Protein AF-A0A1B6GBQ6-F1 (afdb_monomer_lite)

Organism: NCBI:txid1464854

Radius of gyration: 19.2 Å; chains: 1; bounding box: 41×20×48 Å

Sequence (101 aa):
AGKQKPNLGKYLDPPDWTEILNHFRGSELQNYFTKILEENLKALIKPQYVDQIAGAVKGTVRESLEKKAEREDAQKFYDILELNHIMDREISALSGGESQL

InterPro domains:
  IPR013283 RLI1 [PR01868] (17-33)
  IPR013283 RLI1 [PR01868] (33-59)
  IPR013283 RLI1 [PTHR19248] (1-100)
  IPR027417 P-loop containing nucleoside triphosphate hydrolase [G3DSA:3.40.50.300] (1-101)

pLDDT: mean 76.39, std 9.7, range [53.25, 88.75]

Foldseek 3Di:
DPPDDDQVPDPPDRDDLVVVLVVQPPHPVNVVSVCVVVDVPPDDDDDPDLPVCLVVDWAFQQVVQVVVDPDPCVVVVCVVVVVVVRRRPISNPDDPVSSVD

Structure (mmCIF, N/CA/C/O backbone):
data_AF-A0A1B6GBQ6-F1
#
_entry.id   AF-A0A1B6GBQ6-F1
#
loop_
_atom_site.group_PDB
_atom_site.id
_atom_site.type_symbol
_atom_site.label_atom_id
_atom_site.label_alt_id
_atom_site.label_comp_id
_atom_site.label_asym_id
_atom_site.label_entity_id
_atom_site.label_seq_id
_atom_site.pdbx_PDB_ins_code
_atom_site.Cartn_x
_atom_site.Cartn_y
_atom_site.Cartn_z
_atom_site.occupancy
_atom_site.B_iso_or_equiv
_atom_site.auth_seq_id
_atom_site.auth_comp_id
_atom_site.auth_asym_id
_atom_site.auth_atom_id
_atom_site.pdbx_PDB_model_num
ATOM 1 N N . ALA A 1 1 ? 5.423 0.584 -6.604 1.00 53.56 1 ALA A N 1
ATOM 2 C CA . ALA A 1 1 ? 5.044 -0.710 -5.995 1.00 53.56 1 ALA A CA 1
ATOM 3 C C . ALA A 1 1 ? 5.432 -1.954 -6.796 1.00 53.56 1 ALA A C 1
ATOM 5 O O . ALA A 1 1 ? 5.093 -3.038 -6.347 1.00 53.56 1 ALA A O 1
ATOM 6 N N . GLY A 1 2 ? 6.056 -1.855 -7.978 1.00 56.91 2 GLY A N 1
ATOM 7 C CA . GLY A 1 2 ? 6.495 -3.038 -8.742 1.00 56.91 2 GLY A CA 1
ATOM 8 C C . GLY A 1 2 ? 5.393 -4.019 -9.193 1.00 56.91 2 GLY A C 1
ATOM 9 O O . GLY A 1 2 ? 5.689 -4.954 -9.921 1.00 56.91 2 GLY A O 1
ATOM 10 N N . LYS A 1 3 ? 4.123 -3.811 -8.804 1.00 58.59 3 LYS A N 1
ATOM 11 C CA . LYS A 1 3 ? 2.995 -4.729 -9.053 1.00 58.59 3 LYS A CA 1
ATOM 12 C C . LYS A 1 3 ? 2.584 -4.823 -10.520 1.00 58.59 3 LYS A C 1
ATOM 14 O O . LYS A 1 3 ? 1.956 -5.799 -10.909 1.00 58.59 3 LYS A O 1
ATOM 19 N N . GLN A 1 4 ? 2.911 -3.812 -11.318 1.00 62.97 4 GLN A N 1
ATOM 20 C CA . GLN A 1 4 ? 2.717 -3.828 -12.759 1.00 62.97 4 GLN A CA 1
ATOM 21 C C . GLN A 1 4 ? 3.982 -3.319 -13.431 1.00 62.97 4 GLN A C 1
ATOM 23 O O . GLN A 1 4 ? 4.526 -2.273 -13.074 1.00 62.97 4 GLN A O 1
ATOM 28 N N . LYS A 1 5 ? 4.452 -4.115 -14.383 1.00 77.19 5 LYS A N 1
ATOM 29 C CA . LYS A 1 5 ? 5.653 -3.873 -15.166 1.00 77.19 5 LYS A CA 1
ATOM 30 C C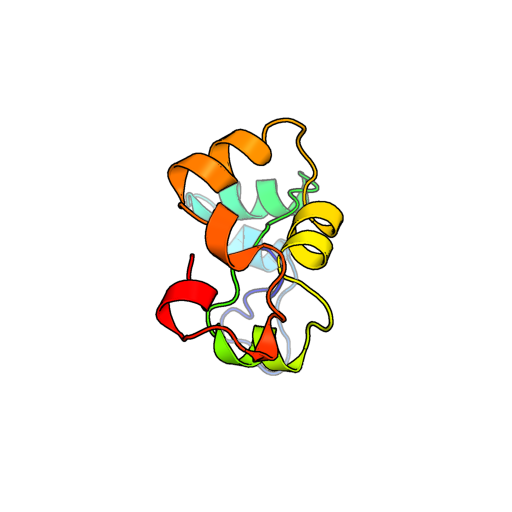 . LYS A 1 5 ? 5.285 -3.029 -16.391 1.00 77.19 5 LYS A C 1
ATOM 32 O O . LYS A 1 5 ? 4.308 -3.372 -17.062 1.00 77.19 5 LYS A O 1
ATOM 37 N N . PRO A 1 6 ? 6.014 -1.939 -16.692 1.00 80.50 6 PRO A N 1
ATOM 38 C CA . PRO A 1 6 ? 5.721 -1.126 -17.864 1.00 80.50 6 PRO A CA 1
ATOM 39 C C . PRO A 1 6 ? 5.955 -1.942 -19.137 1.00 80.50 6 PRO A C 1
ATOM 41 O O . PRO A 1 6 ? 6.979 -2.601 -19.285 1.00 80.50 6 PRO A O 1
ATOM 44 N N . ASN A 1 7 ? 5.004 -1.887 -20.065 1.00 82.19 7 ASN A N 1
ATOM 45 C CA . ASN A 1 7 ? 5.076 -2.619 -21.331 1.00 82.19 7 ASN A CA 1
ATOM 46 C C . ASN A 1 7 ? 5.737 -1.814 -22.467 1.00 82.19 7 ASN A C 1
ATOM 48 O O . ASN A 1 7 ? 5.871 -2.327 -23.572 1.00 82.19 7 ASN A O 1
ATOM 52 N N . LEU A 1 8 ? 6.121 -0.552 -22.220 1.00 83.00 8 LEU A N 1
ATOM 53 C CA . LEU A 1 8 ? 6.728 0.368 -23.197 1.00 83.00 8 LEU A CA 1
ATOM 54 C C . LEU A 1 8 ? 5.940 0.489 -24.521 1.00 83.00 8 LEU A C 1
ATOM 56 O O . LEU A 1 8 ? 6.525 0.709 -25.578 1.00 83.00 8 LEU A O 1
ATOM 60 N N . GLY A 1 9 ? 4.615 0.304 -24.483 1.00 80.75 9 GLY A N 1
ATOM 61 C CA . GLY A 1 9 ? 3.768 0.314 -25.683 1.00 80.75 9 GLY A CA 1
ATOM 62 C C . GLY A 1 9 ? 3.873 -0.940 -26.564 1.00 80.75 9 GLY A C 1
ATOM 63 O O . GLY A 1 9 ? 3.249 -0.987 -27.623 1.00 80.75 9 GLY A O 1
ATOM 64 N N . LYS A 1 10 ? 4.611 -1.977 -26.141 1.00 81.62 10 LYS A N 1
ATOM 65 C CA . LYS A 1 10 ? 4.639 -3.288 -26.801 1.00 81.62 10 LYS A CA 1
ATOM 66 C C . LYS A 1 10 ? 3.529 -4.181 -26.231 1.00 81.62 10 LYS A C 1
ATOM 68 O O . LYS A 1 10 ? 3.601 -4.631 -25.089 1.00 81.62 10 LYS A O 1
ATOM 73 N N . TYR A 1 11 ? 2.484 -4.422 -27.023 1.00 75.50 11 TYR A N 1
ATOM 74 C CA . TYR A 1 11 ? 1.316 -5.214 -26.601 1.00 75.50 11 TYR A CA 1
ATOM 75 C C . TYR A 1 11 ? 1.453 -6.713 -26.889 1.00 75.50 11 TYR A C 1
ATOM 77 O O . TYR A 1 11 ? 0.952 -7.527 -26.121 1.00 75.50 11 TYR A O 1
ATOM 85 N N . LEU A 1 12 ? 2.114 -7.065 -27.995 1.00 80.56 12 LEU A N 1
ATOM 86 C CA . LEU A 1 12 ? 2.289 -8.453 -28.438 1.00 80.56 12 LEU A CA 1
ATOM 87 C C . LEU A 1 12 ? 3.499 -9.131 -27.787 1.00 80.56 12 LEU A C 1
ATOM 89 O O . LEU A 1 12 ? 3.480 -10.340 -27.590 1.00 80.56 12 LEU A O 1
ATOM 93 N N . ASP A 1 13 ? 4.522 -8.346 -27.450 1.00 83.62 13 ASP A N 1
ATOM 94 C CA . ASP A 1 13 ? 5.780 -8.829 -26.880 1.00 83.62 13 ASP A CA 1
ATOM 95 C C . ASP A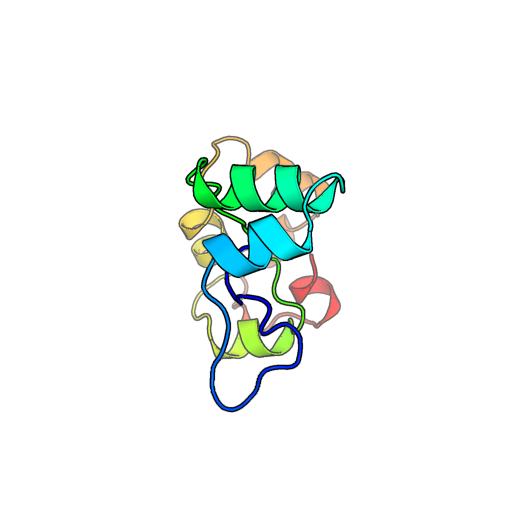 1 13 ? 6.291 -7.846 -25.810 1.00 83.62 13 ASP A C 1
ATOM 97 O O . ASP A 1 13 ? 7.042 -6.912 -26.114 1.00 83.62 13 ASP A O 1
ATOM 101 N N . PRO A 1 14 ? 5.781 -7.938 -24.569 1.00 82.44 14 PRO A N 1
ATOM 102 C CA . PRO A 1 14 ? 6.139 -7.005 -23.513 1.00 82.44 14 PRO A CA 1
ATOM 103 C C . PRO A 1 14 ? 7.611 -7.184 -23.082 1.00 82.44 14 PRO A C 1
ATOM 105 O O . PRO A 1 14 ? 8.035 -8.303 -22.790 1.00 82.44 14 PRO A O 1
ATOM 108 N N . PRO A 1 15 ? 8.375 -6.083 -22.955 1.00 83.75 15 PRO A N 1
ATOM 109 C CA . PRO A 1 15 ? 9.818 -6.091 -22.694 1.00 83.75 15 PRO A CA 1
ATOM 110 C C . PRO A 1 15 ? 10.148 -6.711 -21.337 1.00 83.75 15 PRO A C 1
ATOM 112 O O . PRO A 1 15 ? 9.332 -6.627 -20.422 1.00 83.75 15 PRO A O 1
ATOM 115 N N . ASP A 1 16 ? 11.336 -7.294 -21.157 1.00 85.38 16 ASP A N 1
ATOM 116 C CA . ASP A 1 16 ? 11.842 -7.746 -19.854 1.00 85.38 16 ASP A CA 1
ATOM 117 C C . ASP A 1 16 ? 12.336 -6.577 -18.965 1.00 85.38 16 ASP A C 1
ATOM 119 O O . ASP A 1 16 ? 12.339 -5.415 -19.371 1.00 85.38 16 ASP A O 1
ATOM 123 N N . TRP A 1 17 ? 12.697 -6.849 -17.704 1.00 82.56 17 TRP A N 1
ATOM 124 C CA . TRP A 1 17 ? 13.228 -5.794 -16.825 1.00 82.56 17 TRP A CA 1
ATOM 125 C C . TRP A 1 17 ? 14.553 -5.222 -17.339 1.00 82.56 17 TRP A C 1
ATOM 127 O O . TRP A 1 17 ? 14.803 -4.032 -17.162 1.00 82.56 17 TRP A O 1
ATOM 137 N N . THR A 1 18 ? 15.359 -6.031 -18.026 1.00 84.56 18 THR A N 1
ATOM 138 C CA . THR A 1 18 ? 16.616 -5.611 -18.650 1.00 84.56 18 THR A CA 1
ATOM 139 C C . THR A 1 18 ? 16.369 -4.558 -19.730 1.00 84.56 18 THR A C 1
ATOM 141 O O . THR A 1 18 ? 17.005 -3.505 -19.737 1.00 84.56 18 THR A O 1
ATOM 1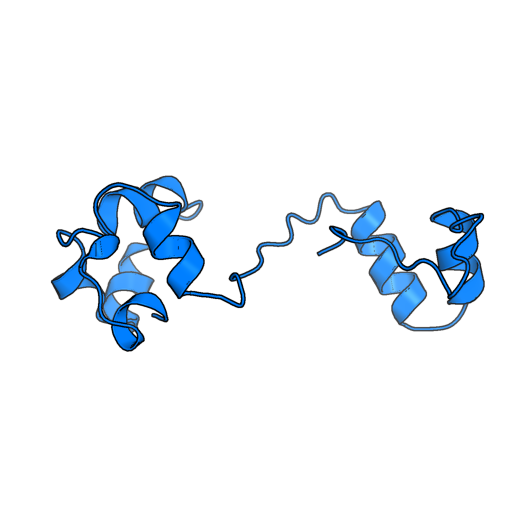44 N N . GLU A 1 19 ? 15.403 -4.800 -20.616 1.00 84.38 19 GLU A N 1
ATOM 145 C CA . GLU A 1 19 ? 14.962 -3.880 -21.661 1.00 84.38 19 GLU A CA 1
ATOM 146 C C . GLU A 1 19 ? 14.373 -2.595 -21.078 1.00 84.38 19 GLU A C 1
ATOM 148 O O . GLU A 1 19 ? 14.682 -1.508 -21.563 1.00 84.38 19 GLU A O 1
ATOM 153 N N . ILE A 1 20 ? 13.577 -2.693 -20.011 1.00 84.19 20 ILE A N 1
ATOM 154 C CA . ILE A 1 20 ? 13.001 -1.526 -19.326 1.00 84.19 20 ILE A CA 1
ATOM 155 C C . ILE A 1 20 ? 14.102 -0.664 -18.697 1.00 84.19 20 ILE A C 1
ATOM 157 O O . ILE A 1 20 ? 14.123 0.550 -18.902 1.00 84.19 20 ILE A O 1
ATOM 161 N N . LEU A 1 21 ? 15.045 -1.270 -17.971 1.00 84.31 21 LEU A N 1
ATOM 162 C CA . LEU A 1 21 ? 16.173 -0.552 -17.368 1.00 84.31 21 LEU A CA 1
ATOM 163 C C . LEU A 1 21 ? 17.072 0.089 -18.429 1.00 84.31 21 LEU A C 1
ATOM 165 O O . LEU A 1 21 ? 17.562 1.201 -18.234 1.00 84.31 21 LEU A O 1
ATOM 169 N N . ASN A 1 22 ? 17.256 -0.583 -19.568 1.00 87.00 22 ASN A N 1
ATOM 170 C CA . ASN A 1 22 ? 17.992 -0.038 -20.704 1.00 87.00 22 ASN A CA 1
ATOM 171 C C . ASN A 1 22 ? 17.259 1.132 -21.365 1.00 87.00 22 ASN A C 1
ATOM 173 O O . ASN A 1 22 ? 17.905 2.115 -21.722 1.00 87.00 22 ASN A O 1
ATOM 177 N N . HIS A 1 23 ? 15.932 1.059 -21.493 1.00 85.38 23 HIS A N 1
ATOM 178 C CA . HIS A 1 23 ? 15.116 2.141 -22.044 1.00 85.38 23 HIS A CA 1
ATOM 179 C C . HIS A 1 23 ? 15.206 3.417 -21.197 1.00 85.38 23 HIS A C 1
ATOM 181 O O . HIS A 1 23 ? 15.302 4.513 -21.739 1.00 85.38 23 HIS A O 1
ATOM 187 N N . PHE A 1 24 ? 15.235 3.277 -19.869 1.00 85.31 24 PHE A N 1
ATOM 188 C CA . PHE A 1 24 ? 15.344 4.399 -18.932 1.00 85.31 24 PHE A CA 1
ATOM 189 C C . PHE A 1 24 ? 16.789 4.767 -18.559 1.00 85.31 24 PHE A C 1
ATOM 191 O O . PHE A 1 24 ? 16.994 5.539 -17.618 1.00 85.31 24 PHE A O 1
ATOM 198 N N . ARG A 1 25 ? 17.799 4.241 -19.265 1.00 87.31 25 ARG A N 1
ATOM 199 C CA . ARG A 1 25 ? 19.210 4.430 -18.906 1.00 87.31 25 ARG A CA 1
ATOM 200 C C . ARG A 1 25 ? 19.591 5.913 -18.833 1.00 87.31 25 ARG A C 1
ATOM 202 O O . ARG A 1 25 ? 19.331 6.671 -19.761 1.00 87.31 25 ARG A O 1
ATOM 209 N N . GLY A 1 26 ? 20.246 6.310 -17.742 1.00 84.62 26 GLY A N 1
ATOM 210 C CA . GLY A 1 26 ? 20.674 7.695 -17.511 1.00 84.62 26 GLY A CA 1
ATOM 211 C C . GLY A 1 26 ? 19.581 8.621 -16.967 1.00 84.62 26 GLY A C 1
ATOM 212 O O . GLY A 1 26 ? 19.840 9.804 -16.766 1.00 84.62 26 GLY A O 1
ATOM 213 N N . SER A 1 27 ? 18.381 8.099 -16.697 1.00 88.75 27 SER A N 1
ATOM 214 C CA . SER A 1 27 ? 17.316 8.821 -15.994 1.00 88.75 27 SER A CA 1
ATOM 215 C C . SER A 1 27 ? 17.224 8.406 -14.522 1.00 88.75 27 SER A C 1
ATOM 217 O O . SER A 1 27 ? 17.687 7.333 -14.128 1.00 88.75 27 SER A O 1
ATOM 219 N N . GLU A 1 28 ? 16.545 9.214 -13.707 1.00 81.69 28 GLU A N 1
ATOM 220 C CA . GLU A 1 28 ? 16.253 8.872 -12.306 1.00 81.69 28 GLU A CA 1
ATOM 221 C C . GLU A 1 28 ? 15.408 7.592 -12.168 1.00 81.69 28 GLU A C 1
ATOM 223 O O . GLU A 1 28 ? 15.518 6.871 -11.172 1.00 81.69 28 GLU A O 1
ATOM 228 N N . LEU A 1 29 ? 14.613 7.256 -13.192 1.00 82.25 29 LEU A N 1
ATOM 229 C CA . LEU A 1 29 ? 13.769 6.061 -13.204 1.00 82.25 29 LEU A CA 1
ATOM 230 C C . LEU A 1 29 ? 14.582 4.767 -13.259 1.00 82.25 29 LEU A C 1
ATOM 232 O O . LEU A 1 29 ? 14.148 3.772 -12.682 1.00 82.25 29 LEU A O 1
ATOM 236 N N . GLN A 1 30 ? 15.765 4.773 -13.883 1.00 82.94 30 GLN A N 1
ATOM 237 C CA . GLN A 1 30 ? 16.655 3.610 -13.868 1.00 82.94 30 GLN A CA 1
ATOM 238 C C . GLN A 1 30 ? 17.014 3.239 -12.426 1.00 82.94 30 GLN A C 1
ATOM 240 O O . GLN A 1 30 ? 16.795 2.105 -12.013 1.00 82.94 30 GLN A O 1
ATOM 245 N N . ASN A 1 31 ? 17.476 4.215 -11.637 1.00 80.25 31 ASN A N 1
ATOM 246 C CA . ASN A 1 31 ? 17.836 4.000 -10.235 1.00 80.25 31 ASN A CA 1
ATOM 247 C C . ASN A 1 31 ? 16.627 3.576 -9.388 1.00 80.25 31 ASN A C 1
ATOM 249 O O . ASN A 1 31 ? 16.760 2.715 -8.519 1.00 80.25 31 ASN A O 1
ATOM 253 N N . TYR A 1 32 ? 15.443 4.143 -9.640 1.00 80.06 32 TYR A N 1
ATOM 254 C CA . TYR A 1 32 ? 14.210 3.759 -8.946 1.00 80.06 32 TYR A CA 1
ATOM 255 C C . TYR A 1 32 ? 13.804 2.302 -9.229 1.00 80.06 32 TYR A C 1
ATOM 257 O O . TYR A 1 32 ? 13.498 1.557 -8.298 1.00 80.06 32 TYR A O 1
ATOM 265 N N . PHE A 1 33 ? 13.827 1.871 -10.495 1.00 80.12 33 PHE A N 1
ATOM 266 C CA . PHE A 1 33 ? 13.484 0.496 -10.869 1.00 80.12 33 PHE A CA 1
ATOM 267 C C . PHE A 1 33 ? 14.529 -0.516 -10.404 1.00 80.12 33 PHE A C 1
ATOM 269 O O . PHE A 1 33 ? 14.147 -1.579 -9.920 1.00 80.12 33 PHE A O 1
ATOM 276 N N . THR A 1 34 ? 15.818 -0.177 -10.480 1.00 79.44 34 THR A N 1
ATOM 277 C CA . THR A 1 34 ? 16.893 -1.010 -9.929 1.00 79.44 34 THR A CA 1
ATOM 278 C C . THR A 1 34 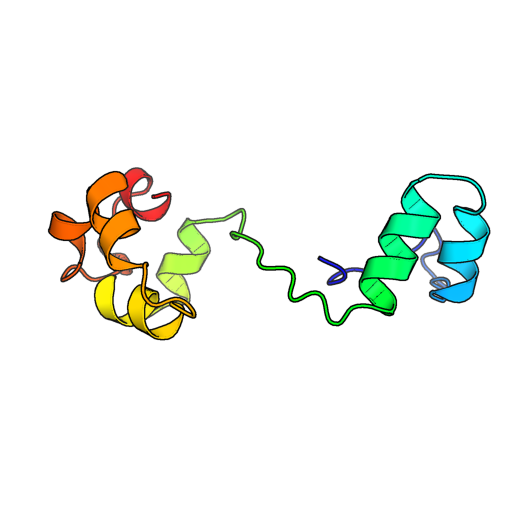? 16.690 -1.231 -8.431 1.00 79.44 34 THR A C 1
ATOM 280 O O . THR A 1 34 ? 16.667 -2.375 -7.996 1.00 79.44 34 THR A O 1
ATOM 283 N N . LYS A 1 35 ? 16.400 -0.179 -7.652 1.00 76.81 35 LYS A N 1
ATOM 284 C CA . LYS A 1 35 ? 16.098 -0.322 -6.216 1.00 76.81 35 LYS A CA 1
ATOM 285 C C . LYS A 1 35 ? 14.863 -1.178 -5.939 1.00 76.81 35 LYS A C 1
ATOM 287 O O . LYS A 1 35 ? 14.877 -1.956 -5.001 1.00 76.81 35 LYS A O 1
ATOM 292 N N . ILE A 1 36 ? 13.809 -1.080 -6.751 1.00 74.69 36 ILE A N 1
ATOM 293 C CA . ILE A 1 36 ? 12.617 -1.939 -6.608 1.00 74.69 36 ILE A CA 1
ATOM 294 C C . ILE A 1 36 ? 12.926 -3.420 -6.873 1.00 74.69 36 ILE A C 1
ATOM 296 O O . ILE A 1 36 ? 12.247 -4.282 -6.319 1.00 74.69 36 ILE A O 1
ATOM 300 N N . LEU A 1 37 ? 13.881 -3.711 -7.759 1.00 73.94 37 LEU A N 1
ATOM 301 C CA . LEU A 1 37 ? 14.275 -5.075 -8.118 1.00 73.94 37 LEU A CA 1
ATOM 302 C C . LEU A 1 37 ? 15.284 -5.672 -7.132 1.00 73.94 37 LEU A C 1
ATOM 304 O O . LEU A 1 37 ? 15.210 -6.862 -6.839 1.00 73.94 37 LEU A O 1
ATOM 308 N N . GLU A 1 38 ? 16.230 -4.859 -6.660 1.00 73.69 38 GLU A N 1
ATOM 309 C CA . GLU A 1 38 ? 17.322 -5.273 -5.774 1.00 73.69 38 GLU A CA 1
ATOM 310 C C . GLU A 1 38 ? 16.918 -5.270 -4.299 1.00 73.69 38 GLU A C 1
ATOM 312 O O . GLU A 1 38 ? 17.304 -6.162 -3.542 1.00 73.69 38 GLU A O 1
ATOM 317 N N . GLU A 1 39 ? 16.120 -4.293 -3.872 1.00 58.72 39 GLU A N 1
ATOM 318 C CA . GLU A 1 39 ? 15.561 -4.273 -2.530 1.00 58.72 39 GLU A CA 1
ATOM 319 C C . GLU A 1 39 ? 14.224 -5.019 -2.573 1.00 58.72 39 GLU A C 1
ATOM 321 O O . GLU A 1 39 ? 13.352 -4.701 -3.381 1.00 58.72 39 GLU A O 1
ATOM 326 N N . ASN A 1 40 ? 14.020 -5.990 -1.673 1.00 54.09 40 ASN A N 1
ATOM 327 C CA . ASN A 1 40 ? 12.707 -6.579 -1.358 1.00 54.09 40 ASN A CA 1
ATOM 328 C C . ASN A 1 40 ? 11.796 -5.521 -0.699 1.00 54.09 40 ASN A C 1
ATOM 330 O O . ASN A 1 40 ? 11.298 -5.678 0.418 1.00 54.09 40 ASN A O 1
ATOM 334 N N . LEU A 1 41 ? 11.622 -4.390 -1.371 1.00 53.25 41 LEU A N 1
ATOM 335 C CA . LEU A 1 41 ? 10.924 -3.218 -0.907 1.00 53.25 41 LEU A CA 1
ATOM 336 C C . LEU A 1 41 ? 9.439 -3.576 -0.918 1.00 53.25 41 LEU A C 1
ATOM 338 O O . LEU A 1 41 ? 8.769 -3.555 -1.955 1.00 53.25 41 LEU A O 1
ATOM 342 N N . LYS A 1 42 ? 8.920 -3.964 0.252 1.00 54.75 42 LYS A N 1
ATOM 343 C CA . LYS A 1 42 ? 7.490 -4.197 0.463 1.00 54.75 42 LYS A CA 1
ATOM 344 C C . LYS A 1 42 ? 6.755 -2.873 0.291 1.00 54.75 42 LYS A C 1
ATOM 346 O O . LYS A 1 42 ? 6.546 -2.112 1.230 1.00 54.75 42 LYS A O 1
ATOM 351 N N . ALA A 1 43 ? 6.357 -2.591 -0.943 1.00 54.56 43 ALA A N 1
ATOM 352 C CA . ALA A 1 43 ? 5.542 -1.436 -1.250 1.00 54.56 43 ALA A CA 1
ATOM 353 C C . ALA A 1 43 ? 4.119 -1.657 -0.722 1.00 54.56 43 ALA A C 1
ATOM 355 O O . ALA A 1 43 ? 3.298 -2.345 -1.340 1.00 54.56 43 ALA A O 1
ATOM 356 N N . LEU A 1 44 ? 3.830 -1.046 0.423 1.00 59.91 44 LEU A N 1
ATOM 357 C CA . LEU A 1 44 ? 2.476 -0.888 0.932 1.00 59.91 44 LEU A CA 1
ATOM 358 C C . LEU A 1 44 ? 1.773 0.190 0.098 1.00 59.91 44 LEU A C 1
ATOM 360 O O . LEU A 1 44 ? 2.282 1.293 -0.081 1.00 59.91 44 LEU A O 1
ATOM 364 N N . ILE A 1 45 ? 0.617 -0.156 -0.465 1.00 58.97 45 ILE A N 1
ATOM 365 C CA . ILE A 1 45 ? -0.233 0.771 -1.217 1.00 58.97 45 ILE A CA 1
ATOM 366 C C . ILE A 1 45 ? -1.556 0.856 -0.474 1.00 58.97 45 ILE A C 1
ATOM 368 O O . ILE A 1 45 ? -2.197 -0.177 -0.269 1.00 58.97 45 ILE A O 1
ATOM 372 N N . LYS A 1 46 ? -1.982 2.072 -0.132 1.00 68.12 46 LYS A N 1
ATOM 373 C CA . LYS A 1 46 ? -3.369 2.328 0.252 1.00 68.12 46 LYS A CA 1
ATOM 374 C C . LYS A 1 46 ? -4.235 2.197 -1.010 1.00 68.12 46 LYS A C 1
ATOM 376 O O . LYS A 1 46 ? -3.985 2.938 -1.962 1.00 68.12 46 LYS A O 1
ATOM 381 N N . PRO A 1 47 ? -5.172 1.234 -1.089 1.00 62.81 47 PRO A N 1
ATOM 382 C CA . PRO A 1 47 ? -6.010 1.072 -2.271 1.00 62.81 47 PRO A CA 1
ATOM 383 C C . PRO A 1 47 ? -6.755 2.372 -2.572 1.00 62.81 47 PRO A C 1
ATOM 385 O O . PRO A 1 47 ? -7.283 3.007 -1.666 1.00 62.81 47 PRO A O 1
ATOM 388 N N . GLN A 1 48 ? -6.803 2.751 -3.848 1.00 62.06 48 GLN A N 1
ATOM 389 C CA . GLN A 1 48 ? -7.485 3.970 -4.287 1.00 62.06 48 GLN A CA 1
ATOM 390 C C . GLN A 1 48 ? -9.008 3.906 -4.054 1.00 62.06 48 GLN A C 1
ATOM 392 O O . GLN A 1 48 ? -9.642 4.941 -3.875 1.00 62.06 48 GLN A O 1
ATOM 397 N N . TYR A 1 49 ? -9.589 2.700 -4.056 1.00 59.78 49 TYR A N 1
ATOM 398 C CA . TYR A 1 49 ? -11.024 2.463 -3.882 1.00 59.78 49 TYR A CA 1
ATOM 399 C C . TYR A 1 49 ? -11.312 1.946 -2.476 1.00 59.78 49 TYR A C 1
ATOM 401 O O . TYR A 1 49 ? -11.147 0.759 -2.193 1.00 59.78 49 TYR A O 1
ATOM 409 N N . VAL A 1 50 ? -11.746 2.853 -1.607 1.00 61.22 50 VAL A N 1
ATOM 410 C CA . VAL A 1 50 ? -12.047 2.576 -0.199 1.00 61.22 50 VAL A CA 1
ATOM 411 C C . VAL A 1 50 ? -13.258 1.641 -0.059 1.00 61.22 50 VAL A C 1
ATOM 413 O O . VAL A 1 50 ? -13.222 0.700 0.728 1.00 61.22 50 VAL A O 1
ATOM 416 N N . ASP A 1 51 ? -14.273 1.796 -0.911 1.00 62.28 51 ASP A N 1
ATOM 417 C CA . ASP A 1 51 ? -15.513 1.000 -0.862 1.00 62.28 51 ASP A CA 1
ATOM 418 C C . ASP A 1 51 ? -15.281 -0.496 -1.136 1.00 62.28 51 ASP A C 1
ATOM 420 O O . ASP A 1 51 ? -15.946 -1.367 -0.575 1.00 62.28 51 ASP A O 1
ATOM 424 N N . GLN A 1 52 ? -14.289 -0.821 -1.973 1.00 62.94 52 GLN A N 1
ATOM 425 C CA . GLN A 1 52 ? -13.930 -2.212 -2.271 1.00 62.94 52 GLN A CA 1
ATOM 426 C C . GLN A 1 52 ? -13.260 -2.906 -1.075 1.00 62.94 52 GLN A C 1
ATOM 428 O O . GLN A 1 52 ? -13.270 -4.135 -0.995 1.00 62.94 52 GLN A O 1
ATOM 433 N N . ILE A 1 53 ? -12.706 -2.137 -0.131 1.00 64.56 53 ILE A N 1
ATOM 434 C CA . ILE A 1 53 ? -12.106 -2.666 1.098 1.00 64.56 53 ILE A CA 1
ATOM 435 C C . ILE A 1 53 ? -13.208 -3.170 2.034 1.00 64.56 53 ILE A C 1
ATOM 437 O O . ILE A 1 53 ? -13.083 -4.275 2.560 1.00 64.56 53 ILE A O 1
ATOM 441 N N . ALA A 1 54 ? -14.307 -2.421 2.174 1.00 63.16 54 ALA A N 1
ATOM 442 C CA . ALA A 1 54 ? -15.430 -2.800 3.032 1.00 63.16 54 ALA A CA 1
ATOM 443 C C . ALA A 1 54 ? -16.120 -4.102 2.582 1.00 63.16 54 ALA A C 1
ATOM 445 O O . ALA A 1 54 ? -16.600 -4.866 3.414 1.00 63.16 54 ALA A O 1
ATOM 446 N N . GLY A 1 55 ? -16.126 -4.399 1.277 1.00 64.88 55 GLY A N 1
ATOM 447 C CA . GLY A 1 55 ? -16.646 -5.667 0.749 1.00 64.88 55 GLY A CA 1
ATOM 448 C C . GLY A 1 55 ? -15.680 -6.856 0.870 1.00 64.88 55 GLY A C 1
ATOM 449 O O . GLY A 1 55 ? -16.120 -8.006 0.894 1.00 64.88 55 GLY A O 1
ATOM 450 N N . ALA A 1 56 ? -14.370 -6.601 0.935 1.00 67.62 56 ALA A N 1
ATOM 451 C CA . ALA A 1 56 ? -13.333 -7.637 0.943 1.00 67.62 56 ALA A CA 1
ATOM 452 C C . ALA A 1 56 ? -12.832 -8.004 2.350 1.00 67.62 56 ALA A C 1
ATOM 454 O O . ALA A 1 56 ? -12.263 -9.082 2.538 1.00 67.62 56 ALA A O 1
ATOM 455 N N . VAL A 1 57 ? -13.016 -7.119 3.332 1.00 68.38 57 VAL A N 1
ATOM 456 C CA . VAL A 1 57 ? -12.548 -7.298 4.710 1.00 68.38 57 VAL A CA 1
ATOM 457 C C . VAL A 1 57 ? -13.742 -7.540 5.631 1.00 68.38 57 VAL A C 1
ATOM 459 O O . VAL A 1 57 ? -14.720 -6.803 5.599 1.00 68.38 57 VAL A O 1
ATOM 462 N N . LYS A 1 58 ? -13.656 -8.592 6.449 1.00 75.19 58 LYS A N 1
ATOM 463 C CA . LYS A 1 58 ? -14.656 -8.948 7.464 1.00 75.19 58 LYS A CA 1
ATOM 464 C C . LYS A 1 58 ? -14.065 -8.765 8.858 1.00 75.19 58 LYS A C 1
ATOM 466 O O . LYS A 1 58 ? -12.875 -9.036 9.028 1.00 75.19 58 LYS A O 1
ATOM 471 N N . GLY A 1 59 ? -14.908 -8.384 9.814 1.00 82.94 59 GLY A N 1
ATOM 472 C CA . GLY A 1 59 ? -14.535 -8.160 11.206 1.00 82.94 59 GLY A CA 1
ATOM 473 C C . GLY A 1 59 ? -14.499 -6.681 11.579 1.00 82.94 59 GLY A C 1
ATOM 474 O O . GLY A 1 59 ? -14.862 -5.790 10.799 1.00 82.94 59 GLY A O 1
ATOM 475 N N . THR A 1 60 ? -14.030 -6.433 12.794 1.00 86.12 60 THR A N 1
ATOM 476 C CA . THR A 1 60 ? -13.961 -5.087 13.368 1.00 86.12 60 THR A CA 1
ATOM 477 C C . THR A 1 60 ? -12.750 -4.304 12.860 1.00 86.12 60 THR A C 1
ATOM 479 O O . THR A 1 60 ? -11.759 -4.864 12.374 1.00 86.12 60 THR A O 1
ATOM 482 N N . VAL A 1 61 ? -12.811 -2.976 12.988 1.00 84.06 61 VAL A N 1
ATOM 483 C CA . VAL A 1 61 ? -11.683 -2.082 12.674 1.00 84.06 61 VAL A CA 1
ATOM 484 C C . VAL A 1 61 ? -10.433 -2.492 13.453 1.00 84.06 61 VAL A C 1
ATOM 486 O O . VAL A 1 61 ? -9.357 -2.609 12.864 1.00 84.06 61 VAL A O 1
ATOM 489 N N . ARG A 1 62 ? -10.591 -2.807 14.744 1.00 84.94 62 ARG A N 1
ATOM 490 C CA . ARG A 1 62 ? -9.529 -3.312 15.619 1.00 84.94 62 ARG A CA 1
ATOM 491 C C . ARG A 1 62 ? -8.852 -4.551 15.045 1.00 84.94 62 ARG A C 1
ATOM 493 O O . ARG A 1 62 ? -7.640 -4.540 14.859 1.00 84.94 62 ARG A O 1
ATOM 500 N N . GLU A 1 63 ? -9.621 -5.584 14.710 1.00 83.81 63 GLU A N 1
ATOM 501 C CA . GLU A 1 63 ? -9.080 -6.846 14.187 1.00 83.81 63 GLU A CA 1
ATOM 502 C C . GLU A 1 63 ? -8.301 -6.644 12.879 1.00 83.81 63 GLU A C 1
ATOM 504 O O . GLU A 1 63 ? -7.246 -7.248 12.669 1.00 83.81 63 GLU A O 1
ATOM 509 N N . SER A 1 64 ? -8.794 -5.777 11.990 1.00 83.19 64 SER A N 1
ATOM 510 C CA . SER A 1 64 ? -8.123 -5.477 10.720 1.00 83.19 64 SER A CA 1
ATOM 511 C C . SER A 1 64 ? -6.827 -4.686 10.910 1.00 83.19 64 SER A C 1
ATOM 513 O O . SER A 1 64 ? -5.832 -4.974 10.235 1.00 83.19 64 SER A O 1
ATOM 515 N N . LEU A 1 65 ? -6.826 -3.703 11.817 1.00 82.06 65 LEU A N 1
ATOM 516 C CA . LEU A 1 65 ? -5.654 -2.883 12.113 1.00 82.06 65 LEU A CA 1
ATOM 517 C C . LEU A 1 65 ? -4.588 -3.685 12.863 1.00 82.06 65 LEU A C 1
ATOM 519 O O . LEU A 1 65 ? -3.440 -3.692 12.431 1.00 82.06 65 LEU A O 1
ATOM 523 N N . GLU A 1 66 ? -4.957 -4.440 13.899 1.00 82.31 66 GLU A N 1
ATOM 524 C CA . GLU A 1 66 ? -4.028 -5.284 14.664 1.00 82.31 66 GLU A CA 1
ATOM 525 C C . GLU A 1 66 ? -3.400 -6.380 13.793 1.00 82.31 66 GLU A C 1
ATOM 527 O O . GLU A 1 66 ? -2.202 -6.633 13.886 1.00 82.31 66 GLU A O 1
ATOM 532 N N . LYS A 1 67 ? -4.157 -6.970 12.857 1.00 80.88 67 LYS A N 1
ATOM 533 C CA . LYS A 1 67 ? -3.618 -7.958 11.906 1.00 80.88 67 LYS A CA 1
ATOM 534 C C . LYS A 1 67 ? -2.579 -7.375 10.940 1.00 80.88 67 LYS A C 1
ATOM 536 O O . LYS A 1 67 ? -1.763 -8.123 10.401 1.00 80.88 67 LYS A O 1
ATOM 541 N N . LYS A 1 68 ? -2.642 -6.071 10.658 1.00 78.25 68 LYS A N 1
ATOM 542 C CA . LYS A 1 68 ? -1.740 -5.372 9.723 1.00 78.25 68 LYS A CA 1
ATOM 543 C C . LYS A 1 68 ? -0.679 -4.523 10.420 1.00 78.25 68 LYS A C 1
ATOM 545 O O . LYS A 1 68 ? 0.226 -4.037 9.743 1.00 78.25 68 LYS A O 1
ATOM 550 N N . ALA A 1 69 ? -0.791 -4.321 11.727 1.00 77.44 69 ALA A N 1
ATOM 551 C CA . ALA A 1 69 ? 0.168 -3.564 12.505 1.00 77.44 69 ALA A CA 1
ATOM 552 C C . ALA A 1 69 ? 1.479 -4.356 12.606 1.00 77.44 69 ALA A C 1
ATOM 554 O O . ALA A 1 69 ? 1.579 -5.350 13.314 1.00 77.44 69 ALA A O 1
ATOM 555 N N . GLU A 1 70 ? 2.498 -3.905 11.878 1.00 75.31 70 GLU A N 1
ATOM 556 C CA . GLU A 1 70 ? 3.856 -4.465 11.951 1.00 75.31 70 GLU A CA 1
ATOM 557 C C . GLU A 1 70 ? 4.735 -3.721 12.978 1.00 75.31 70 GLU A C 1
ATOM 559 O O . GLU A 1 70 ? 5.890 -4.087 13.186 1.00 75.31 70 GLU A O 1
ATOM 564 N N . ARG A 1 71 ? 4.214 -2.654 13.605 1.00 74.12 71 ARG A N 1
ATOM 565 C CA . ARG A 1 71 ? 4.948 -1.785 14.538 1.00 74.12 71 ARG A CA 1
ATOM 566 C C . ARG A 1 71 ? 4.201 -1.642 15.861 1.00 74.12 71 ARG A C 1
ATOM 568 O O . ARG A 1 71 ? 2.976 -1.558 15.883 1.00 74.12 71 ARG A O 1
ATOM 575 N N . GLU A 1 72 ? 4.958 -1.547 16.950 1.00 75.81 72 GLU A N 1
ATOM 576 C CA . GLU A 1 72 ? 4.431 -1.404 18.317 1.00 75.81 72 GLU A CA 1
ATOM 577 C C . GLU A 1 72 ? 3.832 -0.010 18.601 1.00 75.81 72 GLU A C 1
ATOM 579 O O . GLU A 1 72 ? 3.145 0.177 19.600 1.00 75.81 72 GLU A O 1
ATOM 584 N N . ASP A 1 73 ? 4.041 0.977 17.719 1.00 79.81 73 ASP A N 1
ATOM 585 C CA . ASP A 1 73 ? 3.575 2.362 17.880 1.00 79.81 73 ASP A CA 1
ATOM 586 C C . ASP A 1 73 ? 2.186 2.640 17.274 1.00 79.81 73 ASP A C 1
ATOM 588 O O . ASP A 1 73 ? 1.753 3.793 17.222 1.00 79.81 73 ASP A O 1
ATOM 592 N N . ALA A 1 74 ? 1.453 1.597 16.866 1.00 78.88 74 ALA A N 1
ATOM 593 C CA . ALA A 1 74 ? 0.129 1.712 16.248 1.00 78.88 74 ALA A CA 1
ATOM 594 C C . ALA A 1 74 ? -0.890 2.474 17.119 1.00 78.88 74 ALA A C 1
ATOM 596 O O . ALA A 1 74 ? -1.667 3.273 16.596 1.00 78.88 74 ALA A O 1
ATOM 597 N N . GLN A 1 75 ? -0.828 2.315 18.448 1.00 81.50 75 GLN A N 1
ATOM 598 C CA . GLN A 1 75 ? -1.742 2.987 19.381 1.00 81.50 75 GLN A CA 1
ATOM 599 C C . GLN A 1 75 ? -1.683 4.517 19.264 1.00 81.50 75 GLN A C 1
ATOM 601 O O . GLN A 1 75 ? -2.713 5.184 19.280 1.00 81.50 75 GLN A O 1
ATOM 606 N N . LYS A 1 76 ? -0.486 5.076 19.053 1.00 85.00 76 LYS A N 1
ATOM 607 C CA . LYS A 1 76 ? -0.301 6.520 18.875 1.00 85.00 76 LYS A CA 1
ATOM 608 C C . LYS A 1 76 ? -1.035 7.032 17.633 1.00 85.00 76 LYS A C 1
ATOM 610 O O . LYS A 1 76 ? -1.542 8.150 17.632 1.00 85.00 76 LYS A O 1
ATOM 615 N N . PHE A 1 77 ? -1.081 6.231 16.570 1.00 82.44 77 PHE A N 1
ATOM 616 C CA . PHE A 1 77 ? -1.790 6.593 15.346 1.00 82.44 77 PHE A CA 1
ATOM 617 C C . PHE A 1 77 ? -3.304 6.511 15.523 1.00 82.44 77 PHE A C 1
ATOM 619 O O . PHE A 1 77 ? -4.001 7.361 14.979 1.00 82.44 77 PHE A O 1
ATOM 626 N N . TYR A 1 78 ? -3.808 5.563 16.318 1.00 84.75 78 TYR A N 1
ATOM 627 C CA . TYR A 1 78 ? -5.235 5.495 16.646 1.00 84.75 78 TYR A CA 1
ATOM 628 C C . TYR A 1 78 ? -5.700 6.743 17.399 1.00 84.75 78 TYR A C 1
ATOM 630 O O . TYR A 1 78 ? -6.785 7.247 17.123 1.00 84.75 78 TYR A O 1
ATOM 638 N N . ASP A 1 79 ? -4.858 7.279 18.285 1.00 83.62 79 ASP A N 1
ATOM 639 C CA . ASP A 1 79 ? -5.153 8.513 19.014 1.00 83.62 79 ASP A CA 1
ATOM 640 C C . ASP A 1 79 ? -5.100 9.747 18.096 1.00 83.62 79 ASP A C 1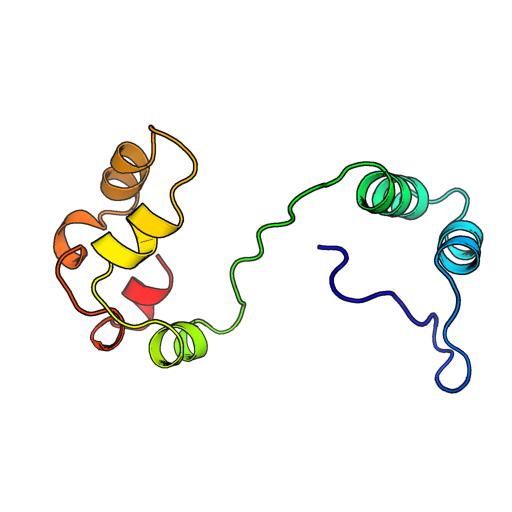
ATOM 642 O O . ASP A 1 79 ? -6.009 10.572 18.124 1.00 83.62 79 ASP A O 1
ATOM 646 N N . ILE A 1 80 ? -4.069 9.863 17.246 1.00 86.31 80 ILE A N 1
ATOM 647 C CA . ILE A 1 80 ? -3.898 11.004 16.322 1.00 86.31 80 ILE A CA 1
ATOM 648 C C . ILE A 1 80 ? -4.997 11.051 15.254 1.00 86.31 80 ILE A C 1
ATOM 650 O O . ILE A 1 80 ? -5.427 12.133 14.866 1.00 86.31 80 ILE A O 1
ATOM 654 N N . LEU A 1 81 ? -5.420 9.888 14.755 1.00 83.25 81 LEU A N 1
ATOM 655 C CA . LEU A 1 81 ? -6.472 9.762 13.742 1.00 83.25 81 LEU A CA 1
ATOM 656 C C . LEU A 1 81 ? -7.873 9.657 14.364 1.00 83.25 81 LEU A C 1
ATOM 658 O O . LEU A 1 81 ? -8.841 9.418 13.647 1.00 83.25 81 LEU A O 1
ATOM 662 N N . GLU A 1 82 ? -7.972 9.807 15.688 1.00 83.31 82 GLU A N 1
ATOM 663 C CA . GLU A 1 82 ? -9.208 9.725 16.467 1.00 83.31 82 GLU A CA 1
ATOM 664 C C . GLU A 1 82 ? -9.993 8.416 16.259 1.00 83.31 82 GLU A C 1
ATOM 666 O O . GLU A 1 82 ? -11.195 8.365 16.481 1.00 83.31 82 GLU A O 1
ATOM 671 N N . LEU A 1 83 ? -9.339 7.311 15.896 1.00 84.69 83 LEU A N 1
ATOM 672 C CA . LEU A 1 83 ? -9.996 6.049 15.521 1.00 84.69 83 LEU A CA 1
ATOM 673 C C . LEU A 1 83 ? -10.584 5.279 16.713 1.00 84.69 83 LEU A C 1
ATOM 675 O O . LEU A 1 83 ? -11.390 4.371 16.518 1.00 84.69 83 LEU A O 1
ATOM 679 N N . ASN A 1 84 ? -10.232 5.642 17.951 1.00 84.69 84 ASN A N 1
ATOM 680 C CA . ASN A 1 84 ? -10.638 4.920 19.165 1.00 84.69 84 ASN A CA 1
ATOM 681 C C . ASN A 1 84 ? -12.156 4.690 19.278 1.00 84.69 84 ASN A C 1
ATOM 683 O O . ASN A 1 84 ? -12.580 3.650 19.774 1.00 84.69 84 ASN A O 1
ATOM 687 N N . HIS A 1 85 ? -12.977 5.625 18.792 1.00 85.00 85 HIS A N 1
ATOM 688 C CA . HIS A 1 85 ? -14.439 5.530 18.861 1.00 85.00 85 HIS A CA 1
ATOM 689 C C . HIS A 1 85 ? -15.059 4.561 17.835 1.00 85.00 85 HIS A C 1
ATOM 691 O O . HIS A 1 85 ? -16.226 4.195 17.976 1.00 85.00 85 HIS A O 1
ATOM 697 N N . ILE A 1 86 ? -14.303 4.135 16.816 1.00 86.38 86 ILE A N 1
ATOM 698 C CA . ILE A 1 86 ? -14.764 3.197 15.779 1.00 86.38 86 ILE A CA 1
ATOM 699 C C . ILE A 1 86 ? -14.085 1.826 15.837 1.00 86.38 86 ILE A C 1
ATOM 701 O O . ILE A 1 86 ? -14.430 0.958 15.041 1.00 86.38 86 ILE A O 1
ATOM 705 N N . MET A 1 87 ? -13.161 1.601 16.776 1.00 84.38 87 MET A N 1
ATOM 706 C CA . MET A 1 87 ? -12.360 0.367 16.854 1.00 84.38 87 MET A CA 1
ATOM 707 C C . MET A 1 87 ? -13.208 -0.906 16.927 1.00 84.38 87 MET A C 1
ATOM 709 O O . MET A 1 87 ? -12.867 -1.905 16.298 1.00 84.38 87 MET A O 1
ATOM 713 N N . ASP A 1 88 ? -14.328 -0.853 17.646 1.00 86.75 88 ASP A N 1
ATOM 714 C CA . ASP A 1 88 ? -15.202 -2.010 17.862 1.00 86.75 88 ASP A CA 1
ATOM 715 C C . ASP A 1 88 ? -16.360 -2.076 16.843 1.00 86.75 88 ASP A C 1
ATOM 717 O O . ASP A 1 88 ? -17.222 -2.951 16.925 1.00 86.75 88 ASP A O 1
ATOM 721 N N . ARG A 1 89 ? -16.402 -1.156 15.865 1.00 86.06 89 ARG A N 1
ATOM 722 C CA . ARG A 1 89 ? -17.384 -1.189 14.774 1.00 86.06 89 ARG A CA 1
ATOM 723 C C . ARG A 1 89 ? -16.939 -2.151 13.680 1.00 86.06 89 ARG A C 1
ATOM 725 O O . ARG A 1 89 ? -15.754 -2.291 13.377 1.00 86.06 89 ARG A O 1
ATOM 732 N N . GLU A 1 90 ? -17.925 -2.770 13.044 1.00 84.19 90 GLU A N 1
ATOM 733 C CA . GLU A 1 90 ? -17.733 -3.530 11.812 1.00 84.19 90 GLU A CA 1
ATOM 734 C C . GLU A 1 90 ? -17.286 -2.602 10.680 1.00 84.19 90 GLU A C 1
ATOM 736 O O . GLU A 1 90 ? -17.861 -1.530 10.479 1.00 84.19 90 GLU A O 1
ATOM 741 N N . ILE A 1 91 ? -16.309 -3.044 9.888 1.00 81.31 91 ILE A N 1
ATOM 742 C CA . ILE A 1 91 ? -15.779 -2.265 8.753 1.00 81.31 91 ILE A CA 1
ATOM 743 C C . ILE A 1 91 ? -16.878 -1.968 7.722 1.00 81.31 91 ILE A C 1
ATOM 745 O O . ILE A 1 91 ? -16.898 -0.903 7.112 1.00 81.31 91 ILE A O 1
ATOM 749 N N . SER A 1 92 ? -17.841 -2.881 7.574 1.00 79.38 92 SER A N 1
ATOM 750 C CA . SER A 1 92 ? -19.007 -2.707 6.697 1.00 79.38 92 SER A CA 1
ATOM 751 C C . SER A 1 92 ? -19.971 -1.597 7.142 1.00 79.38 92 SER A C 1
ATOM 753 O O . SER A 1 92 ? -20.784 -1.142 6.341 1.00 79.38 92 SER A O 1
ATOM 755 N N . ALA A 1 93 ? -19.888 -1.158 8.401 1.00 80.31 93 ALA A N 1
ATOM 756 C CA . ALA A 1 93 ? -20.754 -0.139 8.985 1.00 80.31 93 ALA A CA 1
ATOM 757 C C . ALA A 1 93 ? -20.099 1.251 9.041 1.00 80.31 93 ALA A C 1
ATOM 759 O O . ALA A 1 93 ? -20.691 2.173 9.606 1.00 80.31 93 ALA A O 1
ATOM 760 N N . LEU A 1 94 ? -18.880 1.411 8.517 1.00 78.56 94 LEU A N 1
ATOM 761 C CA . LEU A 1 94 ? -18.188 2.697 8.472 1.00 78.56 94 LEU A CA 1
ATOM 762 C C . LEU A 1 94 ? -18.741 3.587 7.358 1.00 78.56 94 LEU A C 1
ATOM 764 O O . LEU A 1 94 ? -19.066 3.135 6.261 1.00 78.56 94 LEU A O 1
ATOM 768 N N . SER A 1 95 ? -18.808 4.886 7.629 1.00 78.00 95 SER A N 1
ATOM 769 C CA . SER A 1 95 ? -19.037 5.892 6.595 1.00 78.00 95 SER A CA 1
ATOM 770 C C . SER A 1 95 ? -17.808 6.030 5.684 1.00 78.00 95 SER A C 1
ATOM 772 O O . SER A 1 95 ? -16.700 5.611 6.028 1.00 78.00 95 SER A O 1
ATOM 774 N N . GLY A 1 96 ? -17.975 6.657 4.51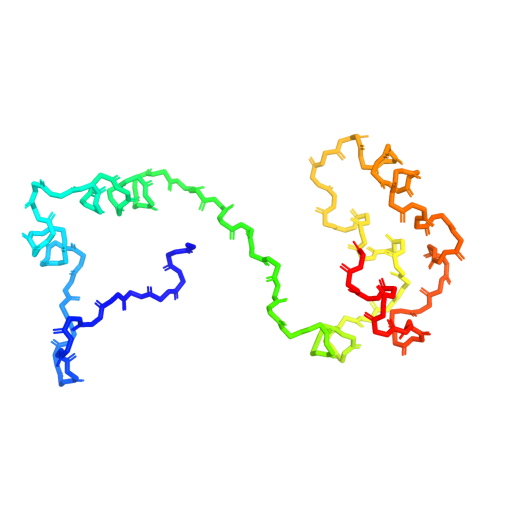5 1.00 72.69 96 GLY A N 1
ATOM 775 C CA . GLY A 1 96 ? -16.865 6.871 3.576 1.00 72.69 96 GLY A CA 1
ATOM 776 C C . GLY A 1 96 ? -15.730 7.737 4.144 1.00 72.69 96 GLY A C 1
ATOM 777 O O . GLY A 1 96 ? -14.572 7.530 3.792 1.00 72.69 96 GLY A O 1
ATOM 778 N N . GLY A 1 97 ? -16.043 8.669 5.056 1.00 73.62 97 GLY A N 1
ATOM 779 C CA . GLY A 1 97 ? -15.041 9.479 5.757 1.00 73.62 97 GLY A CA 1
ATOM 780 C C . GLY A 1 97 ? -14.226 8.657 6.756 1.00 73.62 97 GLY A C 1
ATOM 781 O O . GLY A 1 97 ? -13.003 8.715 6.737 1.00 73.62 97 GLY A O 1
ATOM 782 N N . GLU A 1 98 ? -14.899 7.832 7.560 1.00 74.00 98 GLU A N 1
ATOM 783 C CA . GLU A 1 98 ? -14.257 6.925 8.524 1.00 74.00 98 GLU A CA 1
ATOM 784 C C . GLU A 1 98 ? -13.435 5.837 7.824 1.00 74.00 98 GLU A C 1
ATOM 786 O O . GLU A 1 98 ? -12.359 5.491 8.287 1.00 74.00 98 GLU A O 1
ATOM 791 N N . SER A 1 99 ? -13.896 5.331 6.677 1.00 68.81 99 SER A N 1
ATOM 792 C CA . SER A 1 99 ? -13.176 4.297 5.917 1.00 68.81 99 SER A CA 1
ATOM 793 C C . SER A 1 99 ? -11.897 4.819 5.249 1.00 68.81 99 SER A C 1
ATOM 795 O O . SER A 1 99 ? -11.034 4.039 4.842 1.00 68.81 99 SER A O 1
ATOM 797 N N . GLN A 1 100 ? -11.791 6.140 5.085 1.00 70.25 100 GLN A N 1
ATOM 798 C CA . GLN A 1 100 ? -10.621 6.798 4.517 1.00 70.25 100 GLN A CA 1
ATOM 799 C C . GLN A 1 100 ? -9.572 7.151 5.579 1.00 70.25 100 GLN A C 1
ATOM 801 O O . GLN A 1 100 ? -8.427 7.398 5.194 1.00 70.25 100 GLN A O 1
ATOM 806 N N . LEU A 1 101 ? -9.918 7.201 6.864 1.00 66.44 101 LEU A N 1
ATOM 807 C CA . LEU A 1 101 ? -8.967 7.449 7.953 1.00 66.44 101 LEU A CA 1
ATOM 808 C C . LEU A 1 101 ? -8.203 6.162 8.294 1.00 66.44 101 LEU A C 1
ATOM 810 O O . LEU A 1 101 ? -6.955 6.253 8.355 1.00 66.44 101 LEU A O 1
#

Secondary structure (DSSP, 8-state):
--SS---TT-SSSPPPHHHHHHHTTTSHHHHHHHHHHHS--------S-SHHHHHH--SBHHHHHHHH--STTHHHHHHHTTGGGTTTSBGGG--HHHHH-